Protein AF-A0A4Z0P6U0-F1 (afdb_monomer_lite)

Foldseek 3Di:
DKFFDLVQVLVQLLVLLVVLLVVCCVVPVPAAFAEWEWEADPVQQKIAIFTAHPVQFVVVLVVLLVVLVVVLVVCVVVVVNVVSVVSPRDDDGDQDLVSGPGHRSTMDRDPRIDDPPVPDDPVNVLVPVVVSVVVSQVVSLVSCPPGNYDQNHKYAYDGDPDRGFWMAGNVGTDHGDPD

Sequence (179 aa):
MMTFDQNQYVLEMTTMVDKAIERLQSEHPDWEVYTVSIWTDLGAESSAISFDSKAHSDQHTDHYNQFIKPYREALLAKHEYKKAMLYAPVEGRNDNPADFELRDFGETKHTCFVIDWDNATEEDLWDILGPVLLQIGEYVLHKTAILKRHPEFELGINGKLDWYETTWSATGKSVNRLC

Secondary structure (DSSP, 8-state):
--EE-HHHHHHHHHHHHHHHHHHHHHH-TT--EEEEEEEEETTTTEEEEEEE-HHHHHHHHHHHHHHHHHHHHHHHHTT-HHHHGGGPPP-S----GGG-TEEEEEEEE--SEE--TTT--HHHHHHHHHHHHHHHHHHHHHHGGGS-EEEEEEEEE--SS-TT-EEEETTEEE-----

Radius of gyration: 18.24 Å; chains: 1; bounding box: 40×46×48 Å

Structure (mmCIF, N/CA/C/O backbone):
data_AF-A0A4Z0P6U0-F1
#
_entry.id   AF-A0A4Z0P6U0-F1
#
loop_
_atom_site.group_PDB
_atom_site.id
_atom_site.type_symbol
_atom_site.label_atom_id
_atom_site.label_alt_id
_atom_site.label_comp_id
_atom_site.label_asym_id
_atom_site.label_entity_id
_atom_site.label_seq_id
_atom_site.pdbx_PDB_ins_code
_atom_site.Cartn_x
_atom_site.Cartn_y
_atom_site.Cartn_z
_atom_site.occupancy
_atom_site.B_iso_or_equiv
_atom_site.auth_seq_id
_atom_site.auth_comp_id
_atom_site.auth_asym_id
_atom_site.auth_atom_id
_atom_site.pdbx_PDB_model_num
ATOM 1 N N . MET A 1 1 ? -0.665 29.429 6.691 1.00 56.59 1 MET A N 1
ATOM 2 C CA . MET A 1 1 ? -0.420 28.828 8.027 1.00 56.59 1 MET A CA 1
ATOM 3 C C . MET A 1 1 ? -0.887 27.392 7.963 1.00 56.59 1 MET A C 1
ATOM 5 O O . MET A 1 1 ? -2.027 27.173 7.583 1.00 56.59 1 MET A O 1
ATOM 9 N N . MET A 1 2 ? -0.017 26.440 8.280 1.00 66.94 2 MET A N 1
ATOM 10 C CA . MET A 1 2 ? -0.351 25.020 8.252 1.00 66.94 2 MET A CA 1
ATOM 11 C C . MET A 1 2 ? -0.911 24.594 9.608 1.00 66.94 2 MET A C 1
ATOM 13 O O . MET A 1 2 ? -0.319 24.894 10.645 1.00 66.94 2 MET A O 1
ATOM 17 N N . THR A 1 3 ? -2.046 23.905 9.604 1.00 79.31 3 THR A N 1
ATOM 18 C CA . THR A 1 3 ? -2.626 23.301 10.809 1.00 79.31 3 THR A CA 1
ATOM 19 C C . THR A 1 3 ? -2.826 21.822 10.551 1.00 79.31 3 THR A C 1
ATOM 21 O O . THR A 1 3 ? -3.588 21.488 9.652 1.00 79.31 3 THR A O 1
ATOM 24 N N . PHE A 1 4 ? -2.151 20.965 11.319 1.00 87.88 4 PHE A N 1
ATOM 25 C CA . PHE A 1 4 ? -2.343 19.516 11.314 1.00 87.88 4 PHE A CA 1
ATOM 26 C C . PHE A 1 4 ? -2.800 19.062 12.701 1.00 87.88 4 PHE A C 1
ATOM 28 O O . PHE A 1 4 ? -2.083 19.237 13.688 1.00 87.88 4 PHE A O 1
ATOM 35 N N . ASP A 1 5 ? -3.998 18.493 12.775 1.00 92.12 5 ASP A N 1
ATOM 36 C CA . ASP A 1 5 ? -4.519 17.830 13.964 1.00 92.12 5 ASP A CA 1
ATOM 37 C C . ASP A 1 5 ? -4.205 16.333 13.894 1.00 92.12 5 ASP A C 1
ATOM 39 O O . ASP A 1 5 ? -4.940 15.530 13.315 1.00 92.12 5 ASP A O 1
ATOM 43 N N . GLN A 1 6 ? -3.096 15.956 14.523 1.00 93.31 6 GLN A N 1
ATOM 44 C CA . GLN A 1 6 ? -2.650 14.569 14.587 1.00 93.31 6 GLN A CA 1
ATOM 45 C C . GLN A 1 6 ? -3.702 13.627 15.195 1.00 93.31 6 GLN A C 1
ATOM 47 O O . GLN A 1 6 ? -3.831 12.489 14.746 1.00 93.31 6 GLN A O 1
ATOM 52 N N . ASN A 1 7 ? -4.451 14.062 16.213 1.00 94.88 7 ASN A N 1
ATOM 53 C CA . ASN A 1 7 ? -5.415 13.187 16.883 1.00 94.88 7 ASN A CA 1
ATOM 54 C C . ASN A 1 7 ? -6.600 12.893 15.967 1.00 94.88 7 ASN A C 1
ATOM 56 O O . ASN A 1 7 ? -7.047 11.748 15.883 1.00 94.88 7 ASN A O 1
ATOM 60 N N . GLN A 1 8 ? -7.076 13.918 15.258 1.00 96.00 8 GLN A N 1
ATOM 61 C CA . GLN A 1 8 ? -8.138 13.760 14.275 1.00 96.00 8 GLN A CA 1
ATOM 62 C C . GLN A 1 8 ? -7.681 12.884 13.102 1.00 96.00 8 GLN A C 1
ATOM 64 O O . GLN A 1 8 ? -8.414 11.981 12.708 1.00 96.00 8 GLN A O 1
ATOM 69 N N . TYR A 1 9 ? -6.453 13.070 12.610 1.00 96.00 9 TYR A N 1
ATOM 70 C CA . TYR A 1 9 ? -5.884 12.216 11.566 1.00 96.00 9 TYR A CA 1
ATOM 71 C C . TYR A 1 9 ? -5.855 10.741 11.985 1.00 96.00 9 TYR A C 1
ATOM 73 O O . TYR A 1 9 ? -6.330 9.870 11.258 1.00 96.00 9 TYR A O 1
ATOM 81 N N . VAL A 1 10 ? -5.352 10.450 13.190 1.00 97.56 10 VAL A N 1
ATOM 82 C CA . VAL A 1 10 ? -5.307 9.076 13.712 1.00 97.56 10 VAL A CA 1
ATOM 83 C C . VAL A 1 10 ? -6.713 8.488 13.831 1.00 97.56 10 VAL A C 1
ATOM 85 O O . VAL A 1 10 ? -6.929 7.336 13.450 1.00 97.56 10 VAL A O 1
ATOM 88 N N . LEU A 1 11 ? -7.686 9.262 14.317 1.00 98.06 11 LEU A N 1
ATOM 89 C CA . LEU A 1 11 ? -9.076 8.818 14.419 1.00 98.06 11 LEU A CA 1
ATOM 90 C C . LEU A 1 11 ? -9.673 8.490 13.042 1.00 98.06 11 LEU A C 1
ATOM 92 O O . LEU A 1 11 ? -10.301 7.443 12.883 1.00 98.06 11 LEU A O 1
ATOM 96 N N . GLU A 1 12 ? -9.465 9.356 12.050 1.00 98.00 12 GLU A N 1
ATOM 97 C CA . GLU A 1 12 ? -9.952 9.165 10.679 1.00 98.00 12 GLU A CA 1
ATOM 98 C C . GLU A 1 12 ? -9.329 7.916 10.041 1.00 98.00 12 GLU A C 1
ATOM 100 O O . GLU A 1 12 ? -10.054 7.048 9.548 1.00 98.00 12 GLU A O 1
ATOM 105 N N . MET A 1 13 ? -8.004 7.768 10.140 1.00 98.38 13 MET A N 1
ATOM 106 C CA . MET A 1 13 ? -7.270 6.623 9.594 1.00 98.38 13 MET A CA 1
ATOM 107 C C . MET A 1 13 ? -7.679 5.302 10.243 1.00 98.38 13 MET A C 1
ATOM 109 O O . MET A 1 13 ? -8.002 4.342 9.549 1.00 98.38 13 MET A O 1
ATOM 113 N N . THR A 1 14 ? -7.704 5.238 11.576 1.00 98.62 14 THR A N 1
ATOM 114 C CA . THR A 1 14 ? -8.076 4.007 12.297 1.00 98.62 14 THR A CA 1
ATOM 115 C C . THR A 1 14 ? -9.527 3.614 12.018 1.00 98.62 14 THR A C 1
ATOM 117 O O . THR A 1 14 ? -9.808 2.441 11.782 1.00 98.62 14 THR A O 1
ATOM 120 N N . THR A 1 15 ? -10.438 4.589 11.923 1.00 98.62 15 THR A N 1
ATOM 121 C CA . THR A 1 15 ? -11.841 4.350 11.547 1.00 98.62 15 THR A CA 1
ATOM 122 C C . THR A 1 15 ? -11.972 3.802 10.124 1.00 98.62 15 THR A C 1
ATOM 124 O O . THR A 1 15 ? -12.765 2.887 9.893 1.00 98.62 15 THR A O 1
ATOM 127 N N . MET A 1 16 ? -11.228 4.356 9.161 1.00 98.69 16 MET A N 1
ATOM 128 C CA . MET A 1 16 ? -11.203 3.860 7.781 1.0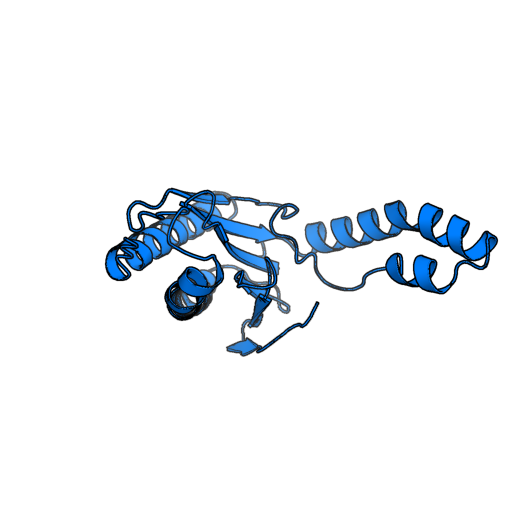0 98.69 16 MET A CA 1
ATOM 129 C C . MET A 1 16 ? -10.695 2.414 7.726 1.00 98.69 16 MET A C 1
ATOM 131 O O . MET A 1 16 ? -11.332 1.559 7.111 1.00 98.69 16 MET A O 1
ATOM 135 N N . VAL A 1 17 ? -9.581 2.136 8.406 1.00 98.75 17 VAL A N 1
ATOM 136 C CA . VAL A 1 17 ? -8.956 0.807 8.465 1.00 98.75 17 VAL A CA 1
ATOM 137 C C . VAL A 1 17 ? -9.898 -0.223 9.076 1.00 98.75 17 VAL A C 1
ATOM 139 O O . VAL A 1 17 ? -10.069 -1.301 8.511 1.00 98.75 17 VAL A O 1
ATOM 142 N N . ASP A 1 18 ? -10.541 0.108 10.194 1.00 98.69 18 ASP A N 1
ATOM 143 C CA . ASP A 1 18 ? -11.464 -0.799 10.877 1.00 98.69 18 ASP A CA 1
ATOM 144 C C . ASP A 1 18 ? -12.630 -1.195 9.979 1.00 98.69 18 ASP A C 1
ATOM 146 O O . ASP A 1 18 ? -12.889 -2.385 9.791 1.00 98.69 18 ASP A O 1
ATOM 150 N N . LYS A 1 19 ? -13.260 -0.211 9.332 1.00 98.75 19 LYS A N 1
ATOM 151 C CA . LYS A 1 19 ? -14.350 -0.458 8.384 1.00 98.75 19 LYS A CA 1
ATOM 152 C C . LYS A 1 19 ? -13.899 -1.293 7.191 1.00 98.75 19 LYS A C 1
ATOM 154 O O . LYS A 1 19 ? -14.627 -2.187 6.771 1.00 98.75 19 LYS A O 1
ATOM 159 N N . ALA A 1 20 ? -12.720 -1.014 6.638 1.00 98.69 20 ALA A N 1
ATOM 160 C CA . ALA A 1 20 ? -12.187 -1.763 5.506 1.00 98.69 20 ALA A CA 1
ATOM 161 C C . ALA A 1 20 ? -11.912 -3.227 5.875 1.00 98.69 20 ALA A C 1
ATOM 163 O O . ALA A 1 20 ? -12.254 -4.127 5.115 1.00 98.69 20 ALA A O 1
ATOM 164 N N . ILE A 1 21 ? -11.349 -3.487 7.055 1.00 98.44 21 ILE A N 1
ATOM 165 C CA . ILE A 1 21 ? -11.071 -4.849 7.524 1.00 98.44 21 ILE A CA 1
ATOM 166 C C . ILE A 1 21 ? -12.370 -5.610 7.801 1.00 98.44 21 ILE A C 1
ATOM 168 O O . ILE A 1 21 ? -12.511 -6.743 7.342 1.00 98.44 21 ILE A O 1
ATOM 172 N N . GLU A 1 22 ? -13.335 -4.992 8.485 1.00 98.44 22 GLU A N 1
ATOM 173 C CA . GLU A 1 22 ? -14.660 -5.587 8.716 1.00 98.44 22 GLU A CA 1
ATOM 174 C C . GLU A 1 22 ? -15.359 -5.923 7.393 1.00 98.44 22 GLU A C 1
ATOM 176 O O . GLU A 1 22 ? -15.886 -7.025 7.213 1.00 98.44 22 GLU A O 1
ATOM 181 N N . ARG A 1 23 ? -15.310 -4.992 6.435 1.00 98.50 23 ARG A N 1
ATOM 182 C CA . ARG A 1 23 ? -15.864 -5.180 5.096 1.00 98.50 23 ARG A CA 1
ATOM 183 C C . ARG A 1 23 ? -15.172 -6.325 4.356 1.00 98.50 23 ARG A C 1
ATOM 185 O O . ARG A 1 23 ? -15.866 -7.169 3.798 1.00 98.50 23 ARG A O 1
ATOM 192 N N . LEU A 1 24 ? -13.841 -6.405 4.394 1.00 98.50 24 LEU A N 1
ATOM 193 C CA . LEU A 1 24 ? -13.082 -7.474 3.739 1.00 98.50 24 LEU A CA 1
ATOM 194 C C . LEU A 1 24 ? -13.433 -8.849 4.324 1.00 98.50 24 LEU A C 1
ATOM 196 O O . LEU A 1 24 ? -13.670 -9.787 3.570 1.00 98.50 24 LEU A O 1
ATOM 200 N N . GLN A 1 25 ? -13.549 -8.968 5.651 1.00 97.62 25 GLN A N 1
ATOM 201 C CA . GLN A 1 25 ? -13.968 -10.219 6.298 1.00 97.62 25 GLN A CA 1
ATOM 202 C C . GLN A 1 25 ? -15.396 -10.633 5.917 1.00 97.62 25 GLN A C 1
ATOM 204 O O . GLN A 1 25 ? -15.684 -11.826 5.835 1.00 97.62 25 GLN A O 1
ATOM 209 N N . SER A 1 26 ? -16.289 -9.666 5.692 1.00 98.12 26 SER A N 1
ATOM 210 C CA . SER A 1 26 ? -17.677 -9.935 5.311 1.00 98.12 26 SER A CA 1
ATOM 211 C C . SER A 1 26 ? -17.838 -10.273 3.828 1.00 98.12 26 SER A C 1
ATOM 213 O O . SER A 1 26 ? -18.603 -11.174 3.491 1.00 98.12 26 SER A O 1
ATOM 215 N N . GLU A 1 27 ? -17.186 -9.526 2.937 1.00 98.00 27 GLU A N 1
ATOM 216 C CA . GLU A 1 27 ? -17.327 -9.677 1.481 1.00 98.00 27 GLU A CA 1
ATOM 217 C C . GLU A 1 27 ? -16.431 -10.801 0.935 1.00 98.00 27 GLU A C 1
ATOM 219 O O . GLU A 1 27 ? -16.788 -11.462 -0.040 1.00 98.00 27 GLU A O 1
ATOM 224 N N . HIS A 1 28 ? -15.294 -11.056 1.590 1.00 97.00 28 HIS A N 1
ATOM 225 C CA . HIS A 1 28 ? -14.233 -11.945 1.117 1.00 97.00 28 HIS A CA 1
ATOM 226 C C . HIS A 1 28 ? -13.631 -12.813 2.251 1.00 97.00 28 HIS A C 1
ATOM 228 O O . HIS A 1 28 ? -12.416 -12.801 2.457 1.00 97.00 28 HIS A O 1
ATOM 234 N N . PRO A 1 29 ? -14.436 -13.608 2.988 1.00 94.88 29 PRO A N 1
ATOM 235 C CA . PRO A 1 29 ? -14.002 -14.294 4.216 1.00 94.88 29 PRO A CA 1
ATOM 236 C C . PRO A 1 29 ? -12.825 -15.269 4.039 1.00 94.88 29 PRO A C 1
ATOM 238 O O . PRO A 1 29 ? -12.043 -15.460 4.968 1.00 94.88 29 PRO A O 1
ATOM 241 N N . ASP A 1 30 ? -12.686 -15.876 2.857 1.00 95.88 30 ASP A N 1
ATOM 242 C CA . ASP A 1 30 ? -11.639 -16.863 2.553 1.00 95.88 30 ASP A CA 1
ATOM 243 C C . ASP A 1 30 ? -10.455 -16.287 1.759 1.00 95.88 30 ASP A C 1
ATOM 245 O O . ASP A 1 30 ? -9.508 -17.020 1.430 1.00 95.88 30 ASP A O 1
ATOM 249 N N . TRP A 1 31 ? -10.516 -14.994 1.425 1.00 97.62 31 TRP A N 1
ATOM 250 C CA . TRP A 1 31 ? -9.518 -14.335 0.593 1.00 97.62 31 TRP A CA 1
ATOM 251 C C . TRP A 1 31 ? -8.208 -14.176 1.357 1.00 97.62 31 TRP A C 1
ATOM 253 O O . TRP A 1 31 ? -8.175 -13.775 2.521 1.00 97.62 31 TRP A O 1
ATOM 263 N N . GLU A 1 32 ? -7.118 -14.562 0.702 1.00 98.12 32 GLU A N 1
ATOM 264 C CA . GLU A 1 32 ? -5.793 -14.566 1.299 1.00 98.12 32 GLU A CA 1
ATOM 265 C C . GLU A 1 32 ? -5.048 -13.285 0.932 1.00 98.12 32 GLU A C 1
ATOM 267 O O . GLU A 1 32 ? -4.730 -13.040 -0.230 1.00 98.12 32 GLU A O 1
ATOM 272 N N . VAL A 1 33 ? -4.759 -12.477 1.948 1.00 98.31 33 VAL A N 1
ATOM 273 C CA . VAL A 1 33 ? -4.103 -11.181 1.803 1.00 98.31 33 VAL A CA 1
ATOM 274 C C . VAL A 1 33 ? -2.614 -11.386 1.561 1.00 98.31 33 VAL A C 1
ATOM 276 O O . VAL A 1 33 ? -1.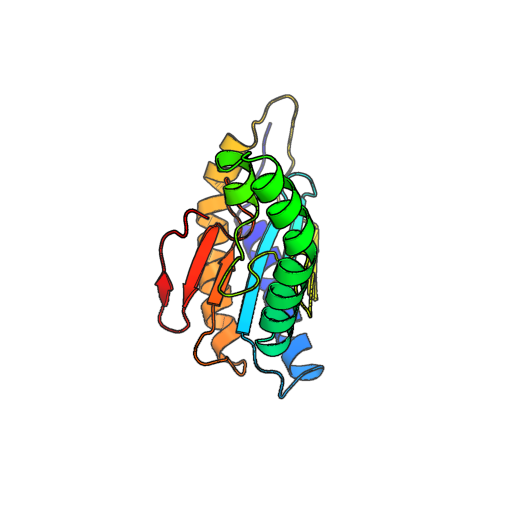909 -11.895 2.439 1.00 98.31 33 VAL A O 1
ATOM 279 N N . TYR A 1 34 ? -2.123 -10.962 0.398 1.00 98.19 34 TYR A N 1
ATOM 280 C CA . TYR A 1 34 ? -0.699 -10.999 0.066 1.00 98.19 34 TYR A CA 1
ATOM 281 C C . TYR A 1 34 ? -0.014 -9.651 0.283 1.00 98.19 34 TYR A C 1
ATOM 283 O O . TYR A 1 34 ? 1.063 -9.601 0.882 1.00 98.19 34 TYR A O 1
ATOM 291 N N . THR A 1 35 ? -0.656 -8.568 -0.145 1.00 97.94 35 THR A N 1
ATOM 292 C CA . THR A 1 35 ? -0.134 -7.214 0.033 1.00 97.94 35 THR A CA 1
ATOM 293 C C . THR A 1 35 ? -1.219 -6.307 0.595 1.00 97.94 35 THR A C 1
ATOM 295 O O . THR A 1 35 ? -2.384 -6.403 0.214 1.00 97.94 35 THR A O 1
ATOM 298 N N . VAL A 1 36 ? -0.832 -5.421 1.508 1.00 98.19 36 VAL A N 1
ATOM 299 C CA . VAL A 1 36 ? -1.649 -4.287 1.952 1.00 98.19 36 VAL A CA 1
ATOM 300 C C . VAL A 1 36 ? -0.870 -3.014 1.669 1.00 98.19 36 VAL A C 1
ATOM 302 O O . VAL A 1 36 ? 0.338 -2.969 1.897 1.00 98.19 36 VAL A O 1
ATOM 305 N N . SER A 1 37 ? -1.551 -1.978 1.196 1.00 98.00 37 SER A N 1
ATOM 306 C CA . SER A 1 37 ? -0.995 -0.629 1.128 1.00 98.00 37 SER A CA 1
ATOM 307 C C . SER A 1 37 ? -1.911 0.338 1.863 1.00 98.00 37 SER A C 1
ATOM 309 O O . SER A 1 37 ? -3.129 0.272 1.696 1.00 98.00 37 SER A O 1
ATOM 311 N N . ILE A 1 38 ? -1.325 1.210 2.680 1.00 97.81 38 ILE A N 1
ATOM 312 C CA . ILE A 1 38 ? -1.985 2.397 3.223 1.00 97.81 38 ILE A CA 1
ATOM 313 C C . ILE A 1 38 ? -1.235 3.603 2.691 1.00 97.81 38 ILE A C 1
ATOM 315 O O . ILE A 1 38 ? -0.030 3.712 2.896 1.00 97.81 38 ILE A O 1
ATOM 319 N N . TRP A 1 39 ? -1.935 4.544 2.083 1.00 96.44 39 TRP A N 1
ATOM 320 C CA . TRP A 1 39 ? -1.302 5.768 1.618 1.00 96.44 39 TRP A CA 1
ATOM 321 C C . TRP A 1 39 ? -2.110 6.992 2.016 1.00 96.44 39 TRP A C 1
ATOM 323 O O . TRP A 1 39 ? -3.320 6.903 2.224 1.00 96.44 39 TRP A O 1
ATOM 333 N N . THR A 1 40 ? -1.418 8.125 2.096 1.00 95.94 40 THR A N 1
ATOM 334 C CA . THR A 1 40 ? -1.999 9.460 2.246 1.00 95.94 40 THR A CA 1
ATOM 335 C C . THR A 1 40 ? -1.481 10.356 1.137 1.00 95.94 40 THR A C 1
ATOM 337 O O . THR A 1 40 ? -0.277 10.577 1.025 1.00 95.94 40 THR A O 1
ATOM 340 N N . ASP A 1 41 ? -2.389 10.892 0.334 1.00 92.62 41 ASP A N 1
ATOM 341 C CA . ASP A 1 41 ? -2.099 11.920 -0.655 1.00 92.62 41 ASP A CA 1
ATOM 342 C C . ASP A 1 41 ? -2.392 13.289 -0.027 1.00 92.62 41 ASP A C 1
ATOM 344 O O . ASP A 1 41 ? -3.544 13.640 0.248 1.00 92.62 41 ASP A O 1
ATOM 348 N N . LEU A 1 42 ? -1.332 14.063 0.218 1.00 88.25 42 LEU A N 1
ATOM 349 C CA . LEU A 1 42 ? -1.417 15.416 0.769 1.00 88.25 42 LEU A CA 1
ATOM 350 C C . LEU A 1 42 ? -2.115 16.389 -0.192 1.00 88.25 42 LEU A C 1
ATOM 352 O O . LEU A 1 42 ? -2.865 17.250 0.259 1.00 88.25 42 LEU A O 1
ATOM 356 N N . GLY A 1 43 ? -1.911 16.241 -1.503 1.00 85.50 43 GLY A N 1
ATOM 357 C CA . GLY A 1 43 ? -2.541 17.076 -2.528 1.00 85.50 43 GLY A CA 1
ATOM 358 C C . GLY A 1 43 ? -4.045 16.833 -2.630 1.00 85.50 43 GLY A C 1
ATOM 359 O O . GLY A 1 43 ? -4.823 17.775 -2.792 1.00 85.50 43 GLY A O 1
ATOM 360 N N . ALA A 1 44 ? -4.465 15.576 -2.486 1.00 89.44 44 ALA A N 1
ATOM 361 C CA . ALA A 1 44 ? -5.874 15.194 -2.457 1.00 89.44 44 ALA A CA 1
ATOM 362 C C . ALA A 1 44 ? -6.490 15.240 -1.051 1.00 89.44 44 ALA A C 1
ATOM 364 O O . ALA A 1 44 ? -7.693 15.017 -0.904 1.00 89.44 44 ALA A O 1
ATOM 365 N N . GLU A 1 45 ? -5.697 15.511 -0.016 1.00 92.00 45 GLU A N 1
ATOM 366 C CA . GLU A 1 45 ? -6.051 15.426 1.405 1.00 92.00 45 GLU A CA 1
ATOM 367 C C . GLU A 1 45 ? -6.832 14.150 1.745 1.00 92.00 45 GLU A C 1
ATOM 369 O O . GLU A 1 45 ? -7.826 14.182 2.467 1.00 92.00 45 GLU A O 1
ATOM 374 N N . SER A 1 46 ? -6.436 13.028 1.152 1.00 95.06 46 SER A N 1
ATOM 375 C CA . SER A 1 46 ? -7.175 11.769 1.236 1.00 95.06 46 SER A CA 1
ATOM 376 C C . SER A 1 46 ? -6.230 10.628 1.548 1.00 95.06 46 SER A C 1
ATOM 378 O O . SER A 1 46 ? -5.060 10.665 1.174 1.00 95.06 46 SER A O 1
ATOM 380 N N . SER A 1 47 ? -6.750 9.615 2.225 1.00 97.81 47 SER A N 1
ATOM 381 C CA . SER A 1 47 ? -6.035 8.366 2.442 1.00 97.81 47 SER A CA 1
ATOM 382 C C . SER A 1 47 ? -6.871 7.190 2.004 1.00 97.81 47 SER A C 1
ATOM 384 O O . SER A 1 47 ? -8.101 7.245 2.069 1.00 97.81 47 SER A O 1
ATOM 386 N N . ALA A 1 48 ? -6.195 6.106 1.638 1.00 98.50 48 ALA A N 1
ATOM 387 C CA . ALA A 1 48 ? -6.855 4.851 1.344 1.00 98.50 48 ALA A CA 1
ATOM 388 C C . ALA A 1 48 ? -6.083 3.642 1.871 1.00 98.50 48 ALA A C 1
ATOM 390 O O . ALA A 1 48 ? -4.883 3.699 2.147 1.00 98.50 48 ALA A O 1
ATOM 391 N N . ILE A 1 49 ? -6.807 2.531 1.994 1.00 98.75 49 ILE A N 1
ATOM 392 C CA . ILE A 1 49 ? -6.266 1.191 2.206 1.00 98.75 49 ILE A CA 1
ATOM 393 C C . ILE A 1 49 ? -6.627 0.309 1.011 1.00 98.75 49 ILE A C 1
ATOM 395 O O . ILE A 1 49 ? -7.787 0.242 0.607 1.00 98.75 49 ILE A O 1
ATOM 399 N N . SER A 1 50 ? -5.630 -0.381 0.465 1.00 98.62 50 SER A N 1
ATOM 400 C CA . SER A 1 50 ? -5.772 -1.303 -0.664 1.00 98.62 50 SER A CA 1
ATOM 401 C C . SER A 1 50 ? -5.238 -2.687 -0.310 1.00 98.62 50 SER A C 1
ATOM 403 O O . SER A 1 50 ? -4.322 -2.812 0.508 1.00 98.62 50 SER A O 1
ATOM 405 N 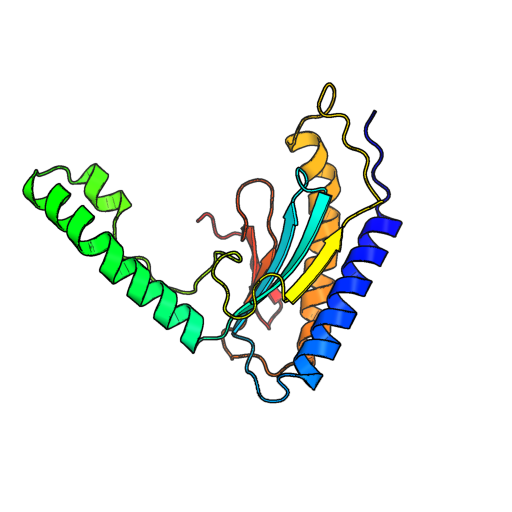N . PHE A 1 51 ? -5.781 -3.720 -0.953 1.00 98.50 51 PHE A N 1
ATOM 406 C CA . PHE A 1 51 ? -5.364 -5.109 -0.760 1.00 98.50 51 PHE A CA 1
ATOM 407 C C . PHE A 1 51 ? -5.058 -5.776 -2.101 1.00 98.50 51 PHE A C 1
ATOM 409 O O . PHE A 1 51 ? -5.785 -5.573 -3.071 1.00 98.50 51 PHE A O 1
ATOM 416 N N . ASP A 1 52 ? -4.024 -6.614 -2.133 1.00 98.50 52 ASP A N 1
ATOM 417 C CA . ASP A 1 52 ? -3.692 -7.432 -3.300 1.00 98.50 52 ASP A CA 1
ATOM 418 C C . ASP A 1 52 ? -3.530 -8.912 -2.943 1.00 98.50 52 ASP A C 1
ATOM 420 O O . ASP A 1 52 ? -3.077 -9.257 -1.840 1.00 98.50 52 ASP A O 1
ATOM 424 N N . SER A 1 53 ? -3.901 -9.785 -3.880 1.00 98.31 53 SER A N 1
ATOM 425 C CA . SER A 1 53 ? -3.657 -11.223 -3.778 1.00 98.31 53 SER A CA 1
ATOM 426 C C . SER A 1 53 ? -2.351 -11.593 -4.474 1.00 98.31 53 SER A C 1
ATOM 428 O O . SER A 1 53 ? -1.861 -10.887 -5.355 1.00 98.31 53 SER A O 1
ATOM 430 N N . LYS A 1 54 ? -1.777 -12.747 -4.113 1.00 97.88 54 LYS A N 1
ATOM 431 C CA . LYS A 1 54 ? -0.559 -13.245 -4.769 1.00 97.88 54 LYS A CA 1
ATOM 432 C C . LYS A 1 54 ? -0.788 -13.488 -6.260 1.00 97.88 54 LYS A C 1
ATOM 434 O O . LYS A 1 54 ? 0.049 -13.128 -7.077 1.00 97.88 54 LYS A O 1
ATOM 439 N N . ALA A 1 55 ? -1.936 -14.076 -6.599 1.00 97.81 55 ALA A N 1
ATOM 440 C CA . ALA A 1 55 ? -2.290 -14.387 -7.978 1.00 97.81 55 ALA A CA 1
ATOM 441 C C . ALA A 1 55 ? -2.418 -13.117 -8.828 1.00 97.81 55 ALA A C 1
ATOM 443 O O . ALA A 1 55 ? -1.896 -13.079 -9.941 1.00 97.81 55 ALA A O 1
ATOM 444 N N . HIS A 1 56 ? -3.067 -12.080 -8.292 1.00 98.38 56 HIS A N 1
ATOM 445 C CA . HIS A 1 56 ? -3.200 -10.807 -8.985 1.00 98.38 56 HIS A CA 1
ATOM 446 C C . HIS A 1 56 ? -1.849 -10.094 -9.136 1.00 98.38 56 HIS A C 1
ATOM 448 O O . HIS A 1 56 ? -1.488 -9.705 -10.247 1.00 98.38 56 HIS A O 1
ATOM 454 N N . SER A 1 57 ? -1.055 -10.021 -8.063 1.00 97.81 57 SER A N 1
ATOM 455 C CA . SER A 1 57 ? 0.302 -9.465 -8.094 1.00 97.81 57 SER A CA 1
ATOM 456 C C . SER A 1 57 ? 1.185 -10.145 -9.148 1.00 97.81 57 SER A C 1
ATOM 458 O O . SER A 1 57 ? 1.858 -9.465 -9.918 1.00 97.81 57 SER A O 1
ATOM 460 N N . ASP A 1 58 ? 1.200 -11.480 -9.198 1.00 97.44 58 ASP A N 1
ATOM 461 C CA . ASP A 1 58 ? 2.010 -12.233 -10.166 1.00 97.44 58 ASP A CA 1
ATOM 462 C C . ASP A 1 58 ? 1.556 -11.965 -11.600 1.00 97.44 58 ASP A C 1
ATOM 464 O O . ASP A 1 58 ? 2.372 -11.702 -12.484 1.00 97.44 58 ASP A O 1
ATOM 468 N N . GLN A 1 59 ? 0.239 -11.979 -11.823 1.00 97.44 59 GLN A N 1
ATOM 469 C CA . GLN A 1 59 ? -0.338 -11.677 -13.124 1.00 97.44 59 GLN A CA 1
ATOM 470 C C . GLN A 1 59 ? 0.009 -10.254 -13.578 1.00 97.44 59 GLN A C 1
ATOM 472 O O . GLN A 1 59 ? 0.297 -10.049 -14.760 1.00 97.44 59 GLN A O 1
ATOM 477 N N . HIS A 1 60 ? -0.010 -9.280 -12.665 1.00 96.62 60 HIS A N 1
ATOM 478 C CA . HIS A 1 60 ? 0.361 -7.902 -12.960 1.00 96.62 60 HIS A CA 1
ATOM 479 C C . HIS A 1 60 ? 1.835 -7.800 -13.378 1.00 96.62 60 HIS A C 1
ATOM 481 O O . HIS A 1 60 ? 2.129 -7.268 -14.451 1.00 96.62 60 HIS A O 1
ATOM 487 N N . THR A 1 61 ? 2.753 -8.377 -12.596 1.00 95.31 61 THR A N 1
ATOM 488 C CA . THR A 1 61 ? 4.193 -8.395 -12.905 1.00 95.31 61 THR A CA 1
ATOM 489 C C . THR A 1 61 ? 4.478 -9.071 -14.250 1.00 95.31 61 THR A C 1
ATOM 491 O O . THR A 1 61 ? 5.219 -8.536 -15.082 1.00 95.31 61 THR A O 1
ATOM 494 N N . ASP A 1 62 ? 3.845 -10.215 -14.521 1.00 96.25 62 ASP A N 1
ATOM 495 C CA . ASP A 1 62 ? 3.978 -10.915 -15.800 1.00 96.25 62 ASP A CA 1
ATOM 496 C C . ASP A 1 62 ? 3.449 -10.076 -16.967 1.00 96.25 62 ASP A C 1
ATOM 498 O O . ASP A 1 62 ? 4.095 -9.987 -18.018 1.00 96.25 62 ASP A O 1
ATOM 502 N N . HIS A 1 63 ? 2.294 -9.429 -16.790 1.00 95.94 63 HIS A N 1
ATOM 503 C CA . HIS A 1 63 ? 1.713 -8.552 -17.800 1.00 95.94 63 HIS A CA 1
ATOM 504 C C . HIS A 1 63 ? 2.628 -7.362 -18.102 1.00 95.94 63 HIS A C 1
ATOM 506 O O . HIS A 1 63 ? 2.916 -7.093 -19.271 1.00 95.94 63 HIS A O 1
ATOM 512 N N . TYR A 1 64 ? 3.127 -6.681 -17.068 1.00 94.25 64 TYR A N 1
ATOM 513 C CA . TYR A 1 64 ? 4.063 -5.571 -17.210 1.00 94.25 64 TYR A CA 1
ATOM 514 C C . TYR A 1 64 ? 5.314 -6.004 -17.984 1.00 94.25 64 TYR A C 1
ATOM 516 O O . TYR A 1 64 ? 5.677 -5.385 -18.988 1.00 94.25 64 TYR A O 1
ATOM 524 N N . ASN A 1 65 ? 5.923 -7.126 -17.592 1.00 95.75 65 ASN A N 1
ATOM 525 C CA . ASN A 1 65 ? 7.111 -7.671 -18.246 1.00 95.75 65 ASN A CA 1
ATOM 526 C C . ASN A 1 65 ? 6.875 -8.020 -19.719 1.00 95.75 65 ASN A C 1
ATOM 528 O O . ASN A 1 65 ? 7.748 -7.796 -20.564 1.00 95.75 65 ASN A O 1
ATOM 532 N N . GLN A 1 66 ? 5.698 -8.547 -20.057 1.00 96.88 66 GLN A N 1
ATOM 533 C CA . GLN A 1 66 ? 5.319 -8.797 -21.447 1.00 96.88 66 GLN A CA 1
ATOM 534 C C . GLN A 1 66 ? 5.127 -7.493 -22.230 1.00 96.88 66 GLN A C 1
ATOM 536 O O . GLN A 1 66 ? 5.571 -7.401 -23.377 1.00 96.88 66 GLN A O 1
ATOM 541 N N . PHE A 1 67 ? 4.518 -6.482 -21.610 1.00 96.06 67 PHE A N 1
ATOM 542 C CA . PHE A 1 67 ? 4.258 -5.180 -22.218 1.00 96.06 67 PHE A CA 1
ATOM 543 C C . PHE A 1 67 ? 5.546 -4.394 -22.515 1.00 96.06 67 PHE A C 1
ATOM 545 O O . PHE A 1 67 ? 5.695 -3.836 -23.604 1.00 96.06 67 PHE A O 1
ATOM 552 N N . ILE A 1 68 ? 6.512 -4.380 -21.589 1.00 96.06 68 ILE A N 1
ATOM 553 C CA . ILE A 1 68 ? 7.770 -3.627 -21.741 1.00 96.06 68 ILE A CA 1
ATOM 554 C C . ILE A 1 68 ? 8.807 -4.322 -22.638 1.00 96.06 68 ILE A C 1
ATOM 556 O O . ILE A 1 68 ? 9.673 -3.662 -23.223 1.00 96.06 68 ILE A O 1
ATOM 560 N N . LYS A 1 69 ? 8.707 -5.646 -22.814 1.00 97.44 69 LYS A N 1
ATOM 561 C CA . LYS A 1 69 ? 9.628 -6.457 -23.628 1.00 97.44 69 LYS A CA 1
ATOM 562 C C . LYS A 1 69 ? 9.916 -5.898 -25.035 1.00 97.44 69 LYS A C 1
ATOM 564 O O . LYS A 1 69 ? 11.100 -5.743 -25.346 1.00 97.44 69 LYS A O 1
ATOM 569 N N . PRO A 1 70 ? 8.927 -5.559 -25.889 1.00 97.62 70 PRO A N 1
ATOM 570 C CA . PRO A 1 70 ? 9.208 -5.047 -27.234 1.00 97.62 70 PRO A CA 1
ATOM 571 C C . PRO A 1 70 ? 9.983 -3.720 -27.227 1.00 97.62 70 PRO A C 1
ATOM 573 O O . PRO A 1 70 ? 10.838 -3.504 -28.088 1.00 97.62 70 PRO A O 1
ATOM 576 N N . TYR A 1 71 ? 9.746 -2.844 -26.243 1.00 96.75 71 TYR A N 1
ATOM 577 C CA . TYR A 1 71 ? 10.490 -1.587 -26.097 1.00 96.75 71 TYR A CA 1
ATOM 578 C C . TYR A 1 71 ? 11.960 -1.853 -25.780 1.00 96.75 71 TYR A C 1
ATOM 580 O O . TYR A 1 71 ? 12.856 -1.287 -26.414 1.00 96.75 71 TYR A O 1
ATOM 588 N N . ARG A 1 72 ? 12.210 -2.771 -24.841 1.00 96.94 72 ARG A N 1
ATOM 589 C CA . ARG A 1 72 ? 13.561 -3.211 -24.494 1.00 96.94 72 ARG A CA 1
ATOM 590 C C . ARG A 1 72 ? 14.276 -3.819 -25.699 1.00 96.94 72 ARG A C 1
ATOM 592 O O . ARG A 1 72 ? 15.407 -3.435 -25.991 1.00 96.94 72 ARG A O 1
ATOM 599 N N . GLU A 1 73 ? 13.629 -4.737 -26.415 1.00 97.88 73 GLU A N 1
ATOM 600 C CA . GLU A 1 73 ? 14.197 -5.396 -27.600 1.00 97.88 73 GLU A CA 1
ATOM 601 C C . GLU A 1 73 ? 14.541 -4.387 -28.706 1.00 97.88 73 GLU A C 1
ATOM 603 O O . GLU A 1 73 ? 15.628 -4.451 -29.285 1.00 97.88 73 GLU A O 1
ATOM 608 N N . ALA A 1 74 ? 13.679 -3.392 -28.939 1.00 98.12 74 ALA A N 1
ATOM 609 C CA . ALA A 1 74 ? 13.939 -2.322 -29.898 1.00 98.12 74 ALA A CA 1
ATOM 610 C C . ALA A 1 74 ? 15.157 -1.458 -29.516 1.00 98.12 74 ALA A C 1
ATOM 612 O O . ALA A 1 74 ? 15.925 -1.053 -30.391 1.00 98.12 74 ALA A O 1
ATOM 613 N N . LEU A 1 75 ? 15.362 -1.179 -28.224 1.00 98.19 75 LEU A N 1
ATOM 614 C CA . LEU A 1 75 ? 16.533 -0.439 -27.735 1.00 98.19 75 LEU A CA 1
ATOM 615 C C . LEU A 1 75 ? 17.819 -1.269 -27.836 1.00 98.19 75 LEU A C 1
ATOM 617 O O . LEU A 1 75 ? 18.858 -0.742 -28.238 1.00 98.19 75 LEU A O 1
ATOM 621 N N . LEU A 1 76 ? 17.750 -2.569 -27.534 1.00 97.69 76 LEU A N 1
ATOM 622 C CA . LEU A 1 76 ? 18.880 -3.490 -27.691 1.00 97.69 76 LEU A CA 1
ATOM 623 C C . LEU A 1 76 ? 19.321 -3.598 -29.155 1.00 97.69 76 LEU A C 1
ATOM 625 O O . LEU A 1 76 ? 20.518 -3.528 -29.434 1.00 97.69 76 LEU A O 1
ATOM 629 N N . ALA A 1 77 ? 18.372 -3.684 -30.092 1.00 98.25 77 ALA A N 1
ATOM 630 C CA . ALA A 1 77 ? 18.656 -3.714 -31.528 1.00 98.25 77 ALA A CA 1
ATOM 631 C C . ALA A 1 77 ? 19.344 -2.432 -32.038 1.00 98.25 77 ALA A C 1
ATOM 633 O O . ALA A 1 77 ? 20.092 -2.478 -33.011 1.00 98.25 77 ALA A O 1
ATOM 634 N N . LYS A 1 78 ? 19.127 -1.294 -31.366 1.00 98.25 78 LYS A N 1
ATOM 635 C CA . LYS A 1 78 ? 19.787 -0.006 -31.647 1.00 98.25 78 LYS A CA 1
ATOM 636 C C . LYS A 1 78 ? 21.101 0.192 -30.883 1.00 98.25 78 LYS A C 1
ATOM 638 O O . LYS A 1 78 ? 21.689 1.267 -30.961 1.00 98.25 78 LYS A O 1
ATOM 643 N N . HIS A 1 79 ? 21.554 -0.810 -30.127 1.00 97.69 79 HIS A N 1
ATOM 644 C CA . HIS A 1 79 ? 22.707 -0.719 -29.225 1.00 97.69 79 HIS A CA 1
ATOM 645 C C . HIS A 1 79 ? 22.568 0.371 -28.139 1.00 97.69 79 HIS A C 1
ATOM 647 O O . HIS A 1 79 ? 23.560 0.836 -27.575 1.00 97.69 79 HIS A O 1
ATOM 653 N N . GLU A 1 80 ? 21.337 0.762 -27.786 1.00 98.06 80 GLU A N 1
ATOM 654 C CA . GLU A 1 80 ? 21.036 1.743 -26.733 1.00 98.06 80 GLU A CA 1
ATOM 655 C C . GLU A 1 80 ? 20.977 1.076 -25.343 1.00 98.06 80 GLU A C 1
ATOM 657 O O . GLU A 1 80 ? 19.997 1.193 -24.606 1.00 98.06 80 GLU A O 1
ATOM 662 N N . TYR A 1 81 ? 22.039 0.360 -24.957 1.00 96.56 81 TYR A N 1
ATOM 663 C CA . TYR A 1 81 ? 22.040 -0.538 -23.790 1.00 96.56 81 TYR A CA 1
ATOM 664 C C . TYR A 1 81 ? 21.644 0.133 -22.469 1.00 96.56 81 TYR A C 1
ATOM 666 O O . TYR A 1 81 ? 20.847 -0.423 -21.720 1.00 96.56 81 TYR A O 1
ATOM 674 N N . LYS A 1 82 ? 22.144 1.347 -22.195 1.00 96.38 82 LYS A N 1
ATOM 675 C CA . LYS A 1 82 ? 21.813 2.082 -20.959 1.00 96.38 82 LYS A CA 1
ATOM 676 C C . LYS A 1 82 ? 20.316 2.363 -20.830 1.00 96.38 82 LYS A C 1
ATOM 678 O O . LYS A 1 82 ? 19.779 2.282 -19.737 1.00 96.38 82 LYS A O 1
ATOM 683 N N . LYS A 1 83 ? 19.645 2.667 -21.942 1.00 95.94 83 LYS A N 1
ATOM 684 C CA . LYS A 1 83 ? 18.193 2.874 -21.960 1.00 95.94 83 LYS A CA 1
ATOM 685 C C . LYS A 1 83 ? 17.451 1.548 -21.878 1.00 95.94 83 LYS A C 1
ATOM 687 O O . LYS A 1 83 ? 16.467 1.462 -21.165 1.00 95.94 83 LYS A O 1
ATOM 692 N N . ALA A 1 84 ? 17.942 0.504 -22.549 1.00 96.19 84 ALA A N 1
ATOM 693 C CA . ALA A 1 84 ? 17.355 -0.833 -22.456 1.00 96.19 84 ALA A CA 1
ATOM 694 C C . ALA A 1 84 ? 17.375 -1.391 -21.020 1.00 96.19 84 ALA A C 1
ATOM 696 O O . ALA A 1 84 ? 16.491 -2.162 -20.661 1.00 96.19 84 ALA A O 1
ATOM 697 N N . MET A 1 85 ? 18.351 -0.997 -20.192 1.00 94.38 85 MET A N 1
ATOM 698 C CA . MET A 1 85 ? 18.391 -1.371 -18.773 1.00 94.38 85 MET A CA 1
ATOM 699 C C . MET A 1 85 ? 17.231 -0.789 -17.956 1.00 94.38 85 MET A C 1
ATOM 701 O O . MET A 1 85 ? 16.810 -1.438 -17.010 1.00 94.38 85 MET A O 1
ATOM 705 N N . LEU A 1 86 ? 16.679 0.369 -18.340 1.00 93.56 86 LEU A N 1
ATOM 706 C CA . LEU A 1 86 ? 15.504 0.959 -17.679 1.00 93.56 86 LEU A CA 1
ATOM 707 C C . LEU A 1 86 ? 14.219 0.152 -17.922 1.00 93.56 86 LEU A C 1
ATOM 709 O O . LEU A 1 86 ? 13.234 0.346 -17.227 1.00 93.56 86 LEU A O 1
ATOM 713 N N . TYR A 1 87 ? 14.237 -0.743 -18.912 1.00 93.62 87 TYR A N 1
ATOM 714 C CA . TYR A 1 87 ? 13.140 -1.651 -19.250 1.00 93.62 87 TYR A CA 1
ATOM 715 C C . TYR A 1 87 ? 13.544 -3.107 -19.005 1.00 93.62 87 TYR A C 1
ATOM 717 O O . TYR A 1 87 ? 13.118 -4.003 -19.734 1.00 93.62 87 TYR A O 1
ATOM 725 N N . ALA A 1 88 ? 14.457 -3.364 -18.065 1.00 92.75 88 ALA A N 1
ATOM 726 C CA . ALA A 1 88 ? 14.720 -4.729 -17.635 1.00 92.75 88 ALA A CA 1
ATOM 727 C C . ALA A 1 88 ? 13.438 -5.336 -17.030 1.00 92.75 88 ALA A C 1
ATOM 729 O O . ALA A 1 88 ? 12.648 -4.594 -16.449 1.00 92.75 88 ALA A O 1
ATOM 730 N N . PRO A 1 89 ? 13.213 -6.656 -17.172 1.00 92.06 89 PRO A N 1
ATOM 731 C CA . PRO A 1 89 ? 12.117 -7.312 -16.476 1.00 92.06 89 PRO A CA 1
ATOM 732 C C . PRO A 1 89 ? 12.193 -7.038 -14.975 1.00 92.06 89 PRO A C 1
ATOM 734 O O . PRO A 1 89 ? 13.278 -7.110 -14.395 1.00 92.06 89 PRO A O 1
ATOM 737 N N . VAL A 1 90 ? 11.048 -6.731 -14.379 1.00 90.88 90 VAL A N 1
ATOM 738 C CA . VAL A 1 90 ? 10.901 -6.582 -12.933 1.00 90.88 90 VAL A CA 1
ATOM 739 C C . VAL A 1 90 ? 10.541 -7.935 -12.331 1.00 90.88 90 VAL A C 1
ATOM 741 O O . VAL A 1 90 ? 9.813 -8.727 -12.932 1.00 90.88 90 VAL A O 1
ATOM 744 N N . GLU A 1 91 ? 11.082 -8.218 -11.155 1.00 88.88 91 GLU A N 1
ATOM 745 C CA . GLU A 1 91 ? 10.788 -9.426 -10.390 1.00 88.88 91 GLU A CA 1
ATOM 746 C C . GLU A 1 91 ? 10.196 -9.023 -9.039 1.00 88.88 91 GLU A C 1
ATOM 748 O O . GLU A 1 91 ? 10.566 -7.994 -8.475 1.00 88.88 91 GLU A O 1
ATOM 753 N N . GLY A 1 92 ? 9.312 -9.860 -8.497 1.00 88.94 92 GLY A N 1
ATOM 754 C CA . GLY A 1 92 ? 8.717 -9.652 -7.180 1.00 88.94 92 GLY A CA 1
ATOM 755 C C . GLY A 1 92 ? 7.250 -9.231 -7.221 1.00 88.94 92 GLY A C 1
ATOM 756 O O . GLY A 1 92 ? 6.529 -9.505 -8.184 1.00 88.94 92 GLY A O 1
ATOM 757 N N . ARG A 1 93 ? 6.810 -8.634 -6.108 1.00 93.12 93 ARG A N 1
ATOM 758 C CA . ARG A 1 93 ? 5.420 -8.233 -5.881 1.00 93.12 93 ARG A CA 1
ATOM 759 C C . ARG A 1 93 ? 5.070 -6.967 -6.662 1.00 93.12 93 ARG A C 1
ATOM 761 O O . ARG A 1 93 ? 5.934 -6.120 -6.851 1.00 93.12 93 ARG A O 1
ATOM 768 N N . ASN A 1 94 ? 3.800 -6.827 -7.022 1.00 94.12 94 ASN A N 1
ATOM 769 C CA . ASN A 1 94 ? 3.226 -5.536 -7.358 1.00 94.12 94 ASN A CA 1
ATOM 770 C C . ASN A 1 94 ? 3.234 -4.668 -6.092 1.00 94.12 94 ASN A C 1
ATOM 772 O O . ASN A 1 94 ? 2.637 -5.035 -5.076 1.00 94.12 94 ASN A O 1
ATOM 776 N N . ASP A 1 95 ? 3.952 -3.555 -6.144 1.00 91.50 95 ASP A N 1
ATOM 777 C CA . ASP A 1 95 ? 4.077 -2.577 -5.068 1.00 91.50 95 ASP A CA 1
ATOM 778 C C . ASP A 1 95 ? 3.404 -1.241 -5.408 1.00 91.50 95 ASP A C 1
ATOM 780 O O . ASP A 1 95 ? 3.400 -0.344 -4.571 1.00 91.50 95 ASP A O 1
ATOM 784 N N . ASN A 1 96 ? 2.745 -1.122 -6.568 1.00 93.38 96 ASN A N 1
ATOM 785 C CA . ASN A 1 96 ? 1.961 0.055 -6.921 1.00 93.38 96 ASN A CA 1
ATOM 786 C C . ASN A 1 96 ? 0.497 -0.093 -6.457 1.00 93.38 96 ASN A C 1
ATOM 788 O O . ASN A 1 96 ? -0.271 -0.832 -7.083 1.00 93.38 96 ASN A O 1
ATOM 792 N N . PRO A 1 97 ? 0.044 0.648 -5.426 1.00 92.94 97 PRO A N 1
ATOM 793 C CA . PRO A 1 97 ? -1.312 0.508 -4.888 1.00 92.94 97 PRO A CA 1
ATOM 794 C C . PRO A 1 97 ? -2.406 0.817 -5.917 1.00 92.94 97 PRO A C 1
ATOM 796 O O . PRO A 1 97 ? -3.510 0.280 -5.828 1.00 92.94 97 PRO A O 1
ATOM 799 N N . ALA A 1 98 ? -2.099 1.649 -6.921 1.00 94.50 98 ALA A N 1
ATOM 800 C CA . ALA A 1 98 ? -3.030 2.003 -7.990 1.00 94.50 98 ALA A CA 1
ATOM 801 C C . ALA A 1 98 ? -3.414 0.815 -8.894 1.00 94.50 98 ALA A C 1
ATOM 803 O O . ALA A 1 98 ? -4.423 0.883 -9.607 1.00 94.50 98 ALA A O 1
ATOM 804 N N . ASP A 1 99 ? -2.621 -0.253 -8.838 1.00 95.88 99 ASP A N 1
ATOM 805 C CA . ASP A 1 99 ? -2.768 -1.473 -9.616 1.00 95.88 99 ASP A CA 1
ATOM 806 C C . ASP A 1 99 ? -3.178 -2.669 -8.745 1.00 95.88 99 ASP A C 1
ATOM 808 O O . ASP A 1 99 ? -3.064 -3.797 -9.199 1.00 95.88 99 ASP A O 1
ATOM 812 N N . PHE A 1 100 ? -3.610 -2.482 -7.494 1.00 97.75 100 PHE A N 1
ATOM 813 C CA . PHE A 1 100 ? -4.015 -3.602 -6.630 1.00 97.75 100 PHE A CA 1
ATOM 814 C C . PHE A 1 100 ? -5.401 -4.148 -6.999 1.00 97.75 100 PHE A C 1
ATOM 816 O O . PHE A 1 100 ? -6.274 -3.403 -7.447 1.00 97.75 100 PHE A O 1
ATOM 823 N N . GLU A 1 101 ? -5.627 -5.446 -6.754 1.00 98.19 101 GLU A N 1
ATOM 824 C CA . GLU A 1 101 ? -6.906 -6.118 -7.029 1.00 98.19 101 GLU A CA 1
ATOM 825 C C . GLU A 1 101 ? -8.086 -5.430 -6.328 1.00 98.19 101 GLU A C 1
ATOM 827 O O . GLU A 1 101 ? -9.124 -5.165 -6.938 1.00 98.19 101 GLU A O 1
ATOM 832 N N . LEU A 1 102 ? -7.912 -5.108 -5.044 1.00 98.19 102 LEU A N 1
ATOM 833 C CA . LEU A 1 102 ? -8.860 -4.349 -4.234 1.00 98.19 102 LEU A CA 1
ATOM 834 C C . LEU A 1 102 ? -8.267 -2.972 -3.928 1.00 98.19 102 LEU A C 1
ATOM 836 O O . LEU A 1 102 ? -7.904 -2.666 -2.787 1.00 98.19 102 LEU A O 1
ATOM 840 N N . ARG A 1 103 ? -8.138 -2.154 -4.973 1.00 97.38 103 ARG A N 1
ATOM 841 C CA . ARG A 1 103 ? -7.704 -0.759 -4.878 1.00 97.38 103 ARG A CA 1
ATOM 842 C C . ARG A 1 103 ? -8.735 0.113 -4.155 1.00 97.38 103 ARG A C 1
ATOM 844 O O . ARG A 1 103 ? -9.937 -0.054 -4.360 1.00 97.38 103 ARG A O 1
ATOM 851 N N . ASP A 1 104 ? -8.243 1.060 -3.355 1.00 96.69 104 ASP A N 1
ATOM 852 C CA . ASP A 1 104 ? -9.022 2.090 -2.649 1.00 96.69 104 ASP A CA 1
ATOM 853 C C . ASP A 1 104 ? -10.213 1.485 -1.886 1.00 96.69 104 ASP A C 1
ATOM 855 O O . ASP A 1 104 ? -11.320 2.022 -1.849 1.00 96.69 104 ASP A O 1
ATOM 859 N N . PHE A 1 105 ? -9.999 0.297 -1.307 1.00 98.38 105 PHE A N 1
ATOM 860 C CA . PHE A 1 105 ? -11.060 -0.530 -0.738 1.00 98.38 105 PHE A CA 1
ATOM 861 C C . PHE A 1 105 ? -11.760 0.147 0.448 1.00 98.38 105 PHE A C 1
ATOM 863 O O . PHE A 1 105 ? -12.965 -0.032 0.664 1.00 98.38 105 PHE A O 1
ATOM 870 N N . GLY A 1 106 ? -10.998 0.940 1.202 1.00 98.12 106 GLY A N 1
ATOM 871 C CA . GLY A 1 106 ? -11.510 1.968 2.096 1.00 98.12 106 GLY A CA 1
ATOM 872 C C . GLY A 1 106 ? -10.790 3.283 1.826 1.00 98.12 106 GLY A C 1
ATOM 873 O O . GLY A 1 106 ? -9.582 3.274 1.610 1.00 98.12 106 GLY A O 1
ATOM 874 N N . GLU A 1 107 ? -11.527 4.388 1.871 1.00 98.12 107 GLU A N 1
ATOM 875 C CA . GLU A 1 107 ? -11.017 5.736 1.621 1.00 98.12 107 GLU A CA 1
ATOM 876 C C . GLU A 1 107 ? -11.580 6.708 2.665 1.00 98.12 107 GLU A C 1
ATOM 878 O O . GLU A 1 107 ? -12.711 6.551 3.144 1.00 98.12 107 GLU A O 1
ATOM 883 N N . THR A 1 108 ? -10.799 7.725 3.017 1.00 97.62 108 THR A N 1
ATOM 884 C CA . THR A 1 108 ? -11.262 8.859 3.813 1.00 97.62 108 THR A CA 1
ATOM 885 C C . THR A 1 108 ? -10.698 10.165 3.273 1.00 97.62 108 THR A C 1
ATOM 887 O O . THR A 1 108 ? -9.509 10.271 2.982 1.00 97.62 108 THR A O 1
ATOM 890 N N . LYS A 1 109 ? -11.558 11.183 3.192 1.00 96.31 109 LYS A N 1
ATOM 891 C CA . LYS A 1 109 ? -11.164 12.575 2.961 1.00 96.31 109 LYS A CA 1
ATOM 892 C C . LYS A 1 109 ? -10.901 13.221 4.317 1.00 96.31 109 LYS A C 1
ATOM 894 O O . LYS A 1 109 ? -11.763 13.174 5.197 1.00 96.31 109 LYS A O 1
ATOM 899 N N . HIS A 1 110 ? -9.724 13.801 4.486 1.00 94.19 110 HIS A N 1
ATOM 900 C CA . HIS A 1 110 ? -9.285 14.347 5.759 1.00 94.19 110 HIS A CA 1
ATOM 901 C C . HIS A 1 110 ? -9.853 15.732 6.031 1.00 94.19 110 HIS A C 1
ATOM 903 O O . HIS A 1 110 ? -9.980 16.570 5.140 1.00 94.19 110 HIS A O 1
ATOM 909 N N . THR A 1 111 ? -10.154 15.976 7.304 1.00 90.50 111 THR A N 1
ATOM 910 C CA . THR A 1 111 ? -10.491 17.315 7.820 1.00 90.50 111 THR A CA 1
ATOM 911 C C . THR A 1 111 ? -9.421 17.855 8.765 1.00 90.50 111 THR A C 1
ATOM 913 O O . THR A 1 111 ? -9.480 19.001 9.208 1.00 90.50 111 THR A O 1
ATOM 916 N N . CYS A 1 112 ? -8.431 17.021 9.075 1.00 86.81 112 CYS A N 1
ATOM 917 C CA . CYS A 1 112 ? -7.395 17.270 10.061 1.00 86.81 112 CYS A CA 1
ATOM 918 C C . CYS A 1 112 ? -6.215 18.087 9.539 1.00 86.81 112 CYS A C 1
ATOM 920 O O . CYS A 1 112 ? -5.304 18.370 10.312 1.00 86.81 112 CYS A O 1
ATOM 922 N N . PHE A 1 113 ? -6.197 18.469 8.263 1.00 83.69 113 PHE A N 1
ATOM 923 C CA . PHE A 1 113 ? -5.225 19.431 7.769 1.00 83.69 113 PHE A CA 1
ATOM 924 C C . PHE A 1 113 ? -5.834 20.463 6.834 1.00 83.69 113 PHE A C 1
ATOM 926 O O . PHE A 1 113 ? -6.776 20.193 6.099 1.00 83.69 113 PHE A O 1
ATOM 933 N N . VAL A 1 114 ? -5.266 21.664 6.904 1.00 75.94 114 VAL A N 1
ATOM 934 C CA . VAL A 1 114 ? -5.487 22.750 5.951 1.00 75.94 114 VAL A CA 1
ATOM 935 C C . VAL A 1 114 ? -4.115 23.126 5.421 1.00 75.94 114 VAL A C 1
ATOM 937 O O . VAL A 1 114 ? -3.265 23.603 6.184 1.00 75.94 114 VAL A O 1
ATOM 940 N N . ILE A 1 115 ? -3.886 22.863 4.135 1.00 76.12 115 ILE A N 1
ATOM 941 C CA . ILE A 1 115 ? -2.595 23.117 3.500 1.00 76.12 115 ILE A CA 1
ATOM 942 C C . ILE A 1 115 ? -2.655 24.453 2.770 1.00 76.12 115 ILE A C 1
ATOM 944 O O . ILE A 1 115 ? -3.413 24.656 1.825 1.00 76.12 115 ILE A O 1
ATOM 948 N N . ASP A 1 116 ? -1.827 25.377 3.237 1.00 79.88 116 ASP A N 1
ATOM 949 C CA . ASP A 1 116 ? -1.580 26.652 2.582 1.00 79.88 116 ASP A CA 1
ATOM 9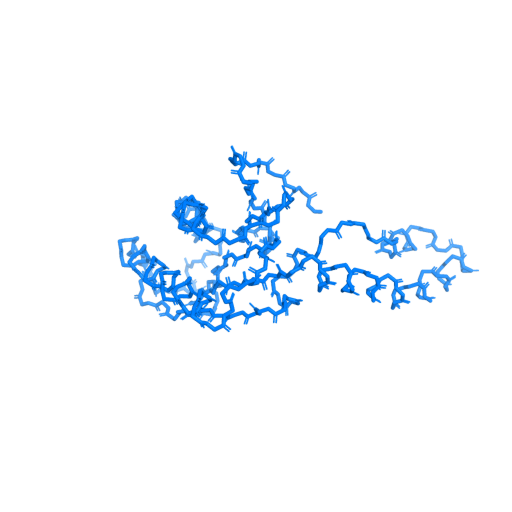50 C C . ASP A 1 116 ? -0.377 26.496 1.650 1.00 79.88 116 ASP A C 1
ATOM 952 O O . ASP A 1 116 ? 0.765 26.726 2.052 1.00 79.88 116 ASP A O 1
ATOM 956 N N . TRP A 1 117 ? -0.644 26.056 0.419 1.00 78.38 117 TRP A N 1
ATOM 957 C CA . TRP A 1 117 ? 0.381 25.773 -0.590 1.00 78.38 117 TRP A CA 1
ATOM 958 C C . TRP A 1 117 ? 1.212 27.000 -0.993 1.00 78.38 117 TRP A C 1
ATOM 960 O O . TRP A 1 117 ? 2.315 26.835 -1.505 1.00 78.38 117 TRP A O 1
ATOM 970 N N . ASP A 1 118 ? 0.734 28.220 -0.726 1.00 82.00 118 ASP A N 1
ATOM 971 C CA . ASP A 1 118 ? 1.510 29.440 -0.971 1.00 82.00 118 ASP A CA 1
ATOM 972 C C . ASP A 1 118 ? 2.667 29.596 0.035 1.00 82.00 118 ASP A C 1
ATOM 974 O O . ASP A 1 118 ? 3.621 30.330 -0.224 1.00 82.00 118 ASP A O 1
ATOM 978 N N . ASN A 1 119 ? 2.587 28.920 1.190 1.00 76.62 119 ASN A N 1
ATOM 979 C CA . ASN A 1 119 ? 3.502 29.108 2.320 1.00 76.62 119 ASN A CA 1
ATOM 980 C C . ASN A 1 119 ? 4.062 27.805 2.920 1.00 76.62 119 ASN A C 1
ATOM 982 O O . ASN A 1 119 ? 4.827 27.880 3.881 1.00 76.62 119 ASN A O 1
ATOM 986 N N . ALA A 1 120 ? 3.678 26.637 2.407 1.00 76.50 120 ALA A N 1
ATOM 987 C CA . ALA A 1 120 ? 4.147 25.332 2.868 1.00 76.50 120 ALA A CA 1
ATOM 988 C C . ALA A 1 120 ? 4.819 24.567 1.727 1.00 76.50 120 ALA A C 1
ATOM 990 O O . ALA A 1 120 ? 4.377 24.637 0.579 1.00 76.50 120 ALA A O 1
ATOM 991 N N . THR A 1 121 ? 5.868 23.809 2.046 1.00 77.50 121 THR A N 1
ATOM 992 C CA . THR A 1 121 ? 6.419 22.816 1.123 1.00 77.50 121 THR A CA 1
ATOM 993 C C . THR A 1 121 ? 5.901 21.425 1.467 1.00 77.50 121 THR A C 1
ATOM 995 O O . THR A 1 121 ? 5.501 21.145 2.596 1.00 77.50 121 THR A O 1
ATOM 998 N N . GLU A 1 122 ? 5.927 20.524 0.488 1.00 75.62 122 GLU A N 1
ATOM 999 C CA . GLU A 1 122 ? 5.603 19.115 0.724 1.00 75.62 122 GLU A CA 1
ATOM 1000 C C . GLU A 1 122 ? 6.570 18.463 1.728 1.00 75.62 122 GLU A C 1
ATOM 1002 O O . GLU A 1 122 ? 6.178 17.611 2.520 1.00 75.62 122 GLU A O 1
ATOM 1007 N N . GLU A 1 123 ? 7.82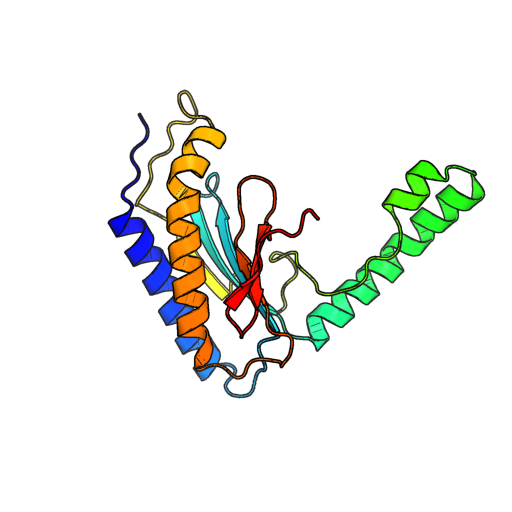8 18.908 1.754 1.00 80.75 123 GLU A N 1
ATOM 1008 C CA . GLU A 1 123 ? 8.832 18.437 2.709 1.00 80.75 123 GLU A CA 1
ATOM 1009 C C . GLU A 1 123 ? 8.448 18.768 4.159 1.00 80.75 123 GLU A C 1
ATOM 1011 O O . GLU A 1 123 ? 8.494 17.881 5.010 1.00 80.75 123 GLU A O 1
ATOM 1016 N N . ASP A 1 124 ? 7.964 19.988 4.414 1.00 80.38 124 ASP A N 1
ATOM 1017 C CA . ASP A 1 124 ? 7.492 20.400 5.744 1.00 80.38 124 ASP A CA 1
ATOM 1018 C C . ASP A 1 124 ? 6.307 19.545 6.231 1.00 80.38 124 ASP A C 1
ATOM 1020 O O . ASP A 1 124 ? 6.135 19.317 7.431 1.00 80.38 124 ASP A O 1
ATOM 1024 N N . LEU A 1 125 ? 5.472 19.067 5.303 1.00 82.38 125 LEU A N 1
ATOM 1025 C CA . LEU A 1 125 ? 4.318 18.222 5.609 1.00 82.38 125 LEU A CA 1
ATOM 1026 C C . LEU A 1 125 ? 4.742 16.795 5.961 1.00 82.38 125 LEU A C 1
ATOM 1028 O O . LEU A 1 125 ? 4.229 16.223 6.926 1.00 82.38 125 LEU A O 1
ATOM 1032 N N . TRP A 1 126 ? 5.694 16.229 5.216 1.00 89.44 126 TRP A N 1
ATOM 1033 C CA . TRP A 1 126 ? 6.191 14.873 5.451 1.00 89.44 126 TRP A CA 1
ATOM 1034 C C . TRP A 1 126 ? 6.922 14.725 6.787 1.00 89.44 126 TRP A C 1
ATOM 1036 O O . TRP A 1 126 ? 6.779 13.683 7.432 1.00 89.44 126 TRP A O 1
ATOM 1046 N N . ASP A 1 127 ? 7.614 15.767 7.255 1.00 88.00 127 ASP A N 1
ATOM 1047 C CA . ASP A 1 127 ? 8.263 15.773 8.574 1.00 88.00 127 ASP A CA 1
ATOM 1048 C C . ASP A 1 127 ? 7.263 15.585 9.730 1.00 88.00 127 ASP A C 1
ATOM 1050 O O . ASP A 1 127 ? 7.606 15.028 10.777 1.00 88.00 127 ASP A O 1
ATOM 1054 N N . ILE A 1 128 ? 6.009 16.007 9.537 1.00 87.62 128 ILE A N 1
ATOM 1055 C CA . ILE A 1 128 ? 4.938 15.866 10.530 1.00 87.62 128 ILE A CA 1
ATOM 1056 C C . ILE A 1 128 ? 4.101 14.607 10.280 1.00 87.62 128 ILE A C 1
ATOM 1058 O O . ILE A 1 128 ? 3.800 13.869 11.221 1.00 87.62 128 ILE A O 1
ATOM 1062 N N . LEU A 1 129 ? 3.728 14.342 9.026 1.00 90.94 129 LEU A N 1
ATOM 1063 C CA . LEU A 1 129 ? 2.868 13.218 8.657 1.00 90.94 129 LEU A CA 1
ATOM 1064 C C . LEU A 1 129 ? 3.584 11.873 8.807 1.00 90.94 129 LEU A C 1
ATOM 1066 O O . LEU A 1 129 ? 2.998 10.925 9.328 1.00 90.94 129 LEU A O 1
ATOM 1070 N N . GLY A 1 130 ? 4.850 11.786 8.390 1.00 92.44 130 GLY A N 1
ATOM 1071 C CA . GLY A 1 130 ? 5.619 10.541 8.338 1.00 92.44 130 GLY A CA 1
ATOM 1072 C C . GLY A 1 130 ? 5.620 9.763 9.661 1.00 92.44 130 GLY A C 1
ATOM 1073 O O . GLY A 1 130 ? 5.230 8.592 9.674 1.00 92.44 130 GLY A O 1
ATOM 1074 N N . PRO A 1 131 ? 5.972 10.383 10.807 1.00 93.56 131 PRO A N 1
ATOM 1075 C CA . PRO A 1 131 ? 5.926 9.718 12.109 1.00 93.56 131 PRO A CA 1
ATOM 1076 C C . PRO A 1 131 ? 4.544 9.182 12.499 1.00 93.56 131 PRO A C 1
ATOM 1078 O O . PRO A 1 131 ? 4.452 8.161 13.181 1.00 93.56 131 PRO A O 1
ATOM 1081 N N . VAL A 1 132 ? 3.468 9.854 12.087 1.00 95.06 132 VAL A N 1
ATOM 1082 C CA . VAL A 1 132 ? 2.092 9.450 12.404 1.00 95.06 132 VAL A CA 1
ATOM 1083 C C . VAL A 1 132 ? 1.625 8.348 11.459 1.00 95.06 132 VAL A C 1
ATOM 1085 O O . VAL A 1 132 ? 1.028 7.372 11.905 1.00 95.06 132 VAL A O 1
ATOM 1088 N N . LEU A 1 133 ? 1.957 8.435 10.173 1.00 95.56 133 LEU A N 1
ATOM 1089 C CA . LEU A 1 133 ? 1.668 7.387 9.199 1.00 95.56 133 LEU A CA 1
ATOM 1090 C C . LEU A 1 133 ? 2.401 6.079 9.541 1.00 95.56 133 LEU A C 1
ATOM 1092 O O . LEU A 1 133 ? 1.828 5.003 9.396 1.00 95.56 133 LEU A O 1
ATOM 1096 N N . LEU A 1 134 ? 3.609 6.152 10.110 1.00 95.44 134 LEU A N 1
ATOM 1097 C CA . LEU A 1 134 ? 4.294 4.990 10.687 1.00 95.44 134 LEU A CA 1
ATOM 1098 C C . LEU A 1 134 ? 3.495 4.332 11.823 1.00 95.44 134 LEU A C 1
ATOM 1100 O O . LEU A 1 134 ? 3.400 3.105 11.860 1.00 95.44 134 LEU A O 1
ATOM 1104 N N . GLN A 1 135 ? 2.898 5.125 12.720 1.00 96.06 135 GLN A N 1
ATOM 1105 C CA . GLN A 1 135 ? 2.027 4.606 13.786 1.00 96.06 135 GLN A CA 1
ATOM 1106 C C . GLN A 1 135 ? 0.778 3.937 13.200 1.00 96.06 135 GLN A C 1
ATOM 1108 O O . GLN A 1 135 ? 0.349 2.889 13.683 1.00 96.06 135 GLN A O 1
ATOM 1113 N N . ILE A 1 136 ? 0.216 4.506 12.129 1.00 97.75 136 ILE A N 1
ATOM 1114 C CA . ILE A 1 136 ? -0.892 3.887 11.396 1.00 97.75 136 ILE A CA 1
ATOM 1115 C C . ILE A 1 136 ? -0.457 2.573 10.740 1.00 97.75 136 ILE A C 1
ATOM 1117 O O . ILE A 1 136 ? -1.187 1.591 10.837 1.00 97.75 136 ILE A O 1
ATOM 1121 N N . GLY A 1 137 ? 0.735 2.505 10.145 1.00 96.69 137 GLY A N 1
ATOM 1122 C CA . GLY A 1 137 ? 1.287 1.261 9.604 1.00 96.69 137 GLY A CA 1
ATOM 1123 C C . GLY A 1 137 ? 1.379 0.157 10.664 1.00 96.69 137 GLY A C 1
ATOM 1124 O O . GLY A 1 137 ? 0.913 -0.960 10.447 1.00 96.69 137 GLY A O 1
ATOM 1125 N N . GLU A 1 138 ? 1.883 0.472 11.858 1.00 96.19 138 GLU A N 1
ATOM 1126 C CA . GLU A 1 138 ? 1.924 -0.478 12.981 1.00 96.19 138 GLU A CA 1
ATOM 1127 C C . GLU A 1 138 ? 0.523 -0.912 13.429 1.00 96.19 138 GLU A C 1
ATOM 1129 O O . GLU A 1 138 ? 0.264 -2.101 13.634 1.00 96.19 138 GLU A O 1
ATOM 1134 N N . TYR A 1 139 ? -0.413 0.034 13.521 1.00 97.62 139 TYR A N 1
ATOM 1135 C CA . TYR A 1 139 ? -1.809 -0.261 13.824 1.00 97.62 139 TYR A CA 1
ATOM 1136 C C . TYR A 1 139 ? -2.424 -1.222 12.796 1.00 97.62 139 TYR A C 1
ATOM 1138 O O . TYR A 1 139 ? -3.011 -2.239 13.169 1.00 97.62 139 TYR A O 1
ATOM 1146 N N . VAL A 1 140 ? -2.239 -0.957 11.502 1.00 97.88 140 VAL A N 1
ATOM 1147 C CA . VAL A 1 140 ? -2.754 -1.786 10.403 1.00 97.88 140 VAL A CA 1
ATOM 1148 C C . VAL A 1 140 ? -2.114 -3.168 10.422 1.00 97.88 140 VAL A C 1
ATOM 1150 O O . VAL A 1 140 ? -2.815 -4.168 10.251 1.00 97.88 140 VAL A O 1
ATOM 1153 N N . LEU A 1 141 ? -0.810 -3.262 10.698 1.00 96.69 141 LEU A N 1
ATOM 1154 C CA . LEU A 1 141 ? -0.128 -4.541 10.875 1.00 96.69 141 LEU A CA 1
ATOM 1155 C C . LEU A 1 141 ? -0.733 -5.348 12.028 1.00 96.69 141 LEU A C 1
ATOM 1157 O O . LEU A 1 141 ? -0.818 -6.568 11.938 1.00 96.69 141 LEU A O 1
ATOM 1161 N N . HIS A 1 142 ? -1.182 -4.723 13.112 1.00 96.06 142 HIS A N 1
ATOM 1162 C CA . HIS A 1 142 ? -1.874 -5.455 14.172 1.00 96.06 142 HIS A CA 1
ATOM 1163 C C . HIS A 1 142 ? -3.298 -5.838 13.772 1.00 96.06 142 HIS A C 1
ATOM 1165 O O . HIS A 1 142 ? -3.696 -6.993 13.939 1.00 96.06 142 HIS A O 1
ATOM 1171 N N . LYS A 1 143 ? -4.062 -4.905 13.199 1.00 96.25 143 LYS A N 1
ATOM 1172 C CA . LYS A 1 143 ? -5.460 -5.140 12.821 1.00 96.25 143 LYS A CA 1
ATOM 1173 C C . LYS A 1 143 ? -5.608 -6.216 11.755 1.00 96.25 143 LYS A C 1
ATOM 1175 O O . LYS A 1 143 ? -6.505 -7.043 11.853 1.00 96.25 143 LYS A O 1
ATOM 1180 N N . THR A 1 144 ? -4.709 -6.267 10.778 1.00 96.00 144 THR A N 1
ATOM 1181 C CA . THR A 1 144 ? -4.765 -7.262 9.697 1.00 96.00 144 THR A CA 1
ATOM 1182 C C . THR A 1 144 ? -4.358 -8.673 10.152 1.00 96.00 144 THR A C 1
ATOM 1184 O O . THR A 1 144 ? -4.391 -9.594 9.343 1.00 96.00 144 THR A O 1
ATOM 1187 N N . ALA A 1 145 ? -3.979 -8.889 11.422 1.00 95.19 145 ALA A N 1
ATOM 1188 C CA . ALA A 1 145 ? -3.578 -10.207 11.934 1.00 95.19 145 ALA A CA 1
ATOM 1189 C C . ALA A 1 145 ? -4.757 -11.179 12.086 1.00 95.19 145 ALA A C 1
ATOM 1191 O O . ALA A 1 145 ? -4.552 -12.386 12.173 1.00 95.19 145 ALA A O 1
ATOM 1192 N N . ILE A 1 146 ? -5.984 -10.654 12.103 1.00 95.50 146 ILE A N 1
ATOM 1193 C CA . ILE A 1 146 ? -7.216 -11.453 12.099 1.00 95.50 146 ILE A CA 1
ATOM 1194 C C . ILE A 1 146 ? -7.596 -11.947 10.696 1.00 95.50 146 ILE A C 1
ATOM 1196 O O . ILE A 1 146 ? -8.515 -12.752 10.563 1.00 95.50 146 ILE A O 1
ATOM 1200 N N . LEU A 1 147 ? -6.936 -11.431 9.654 1.00 96.50 147 LEU A N 1
ATOM 1201 C CA . LEU A 1 147 ? -7.166 -11.822 8.269 1.00 96.50 147 LEU A CA 1
ATOM 1202 C C . LEU A 1 147 ? -6.339 -13.060 7.927 1.00 96.50 147 LEU A C 1
ATOM 1204 O O . LEU A 1 147 ? -5.288 -13.320 8.519 1.00 96.50 147 LEU A O 1
ATOM 1208 N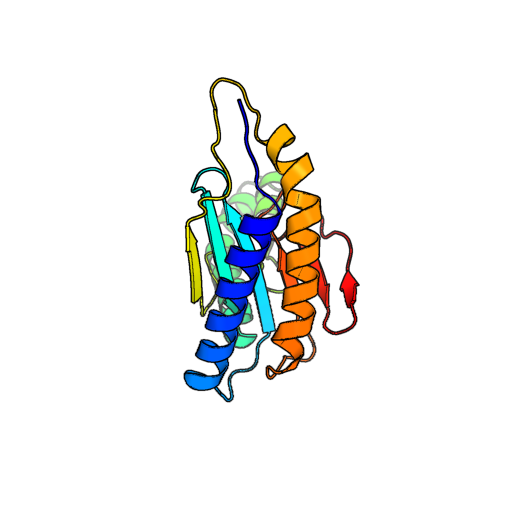 N . LYS A 1 148 ? -6.779 -13.799 6.910 1.00 96.94 148 LYS A N 1
ATOM 1209 C CA . LYS A 1 148 ? -5.983 -14.876 6.330 1.00 96.94 148 LYS A CA 1
ATOM 1210 C C . LYS A 1 148 ? -4.838 -14.263 5.524 1.00 96.94 148 LYS A C 1
ATOM 1212 O O . LYS A 1 148 ? -5.049 -13.759 4.428 1.00 96.94 148 LYS A O 1
ATOM 1217 N N . ARG A 1 149 ? -3.630 -14.268 6.081 1.00 96.75 149 ARG A N 1
ATOM 1218 C CA . ARG A 1 149 ? -2.432 -13.730 5.424 1.00 96.75 149 ARG A CA 1
ATOM 1219 C C . ARG A 1 149 ? -1.678 -14.812 4.669 1.00 96.75 149 ARG A C 1
ATOM 1221 O O . ARG A 1 149 ? -1.447 -15.890 5.213 1.00 96.75 149 ARG A O 1
ATOM 1228 N N . HIS A 1 150 ? -1.212 -14.471 3.474 1.00 97.69 150 HIS A N 1
ATOM 1229 C CA . HIS A 1 150 ? -0.228 -15.271 2.757 1.00 97.69 150 HIS A CA 1
ATOM 1230 C C . HIS A 1 150 ? 1.082 -15.363 3.575 1.00 97.69 150 HIS A C 1
ATOM 1232 O O . HIS A 1 150 ? 1.430 -14.401 4.269 1.00 97.69 150 HIS A O 1
ATOM 1238 N N . PRO A 1 151 ? 1.865 -16.458 3.485 1.00 95.31 151 PRO A N 1
ATOM 1239 C CA . PRO A 1 151 ? 3.156 -16.578 4.179 1.00 95.31 151 PRO A CA 1
ATOM 1240 C C . PRO A 1 151 ? 4.156 -15.452 3.876 1.00 95.31 151 PRO A C 1
ATOM 1242 O O . PRO A 1 151 ? 4.978 -15.101 4.716 1.00 95.31 151 PRO A O 1
ATOM 1245 N N . GLU A 1 152 ? 4.058 -14.871 2.683 1.00 95.38 152 GLU A N 1
ATOM 1246 C CA . GLU A 1 152 ? 4.885 -13.754 2.206 1.00 95.38 152 GLU A CA 1
ATOM 1247 C C . GLU A 1 152 ? 4.165 -12.394 2.316 1.00 95.38 152 GLU A C 1
ATOM 1249 O O . GLU A 1 152 ? 4.423 -11.481 1.530 1.00 95.38 152 GLU A O 1
ATOM 1254 N N . PHE A 1 153 ? 3.223 -12.266 3.254 1.00 96.94 153 PHE A N 1
ATOM 1255 C CA . PHE A 1 153 ? 2.485 -11.029 3.502 1.00 96.94 153 PHE A CA 1
ATOM 1256 C C . PHE A 1 153 ? 3.410 -9.823 3.704 1.00 96.94 153 PHE A C 1
ATOM 1258 O O . PHE A 1 153 ? 4.367 -9.892 4.484 1.00 96.94 153 PHE A O 1
ATOM 1265 N N . GLU A 1 154 ? 3.059 -8.702 3.074 1.00 96.94 154 GLU A N 1
ATOM 1266 C CA . GLU A 1 154 ? 3.726 -7.414 3.272 1.00 96.94 154 GLU A CA 1
ATOM 1267 C C . GLU A 1 154 ? 2.700 -6.283 3.345 1.00 96.94 154 GLU A C 1
ATOM 1269 O O . GLU A 1 154 ? 1.768 -6.198 2.546 1.00 96.94 154 GLU A O 1
ATOM 1274 N N . LEU A 1 155 ? 2.874 -5.416 4.334 1.00 97.44 155 LEU A N 1
ATOM 1275 C CA . LEU A 1 155 ? 2.192 -4.133 4.427 1.00 97.44 155 LEU A CA 1
ATOM 1276 C C . LEU A 1 155 ? 3.177 -3.054 3.995 1.00 97.44 155 LEU A C 1
ATOM 1278 O O . LEU A 1 155 ? 4.291 -3.049 4.510 1.00 97.44 155 LEU A O 1
ATOM 1282 N N . GLY A 1 156 ? 2.757 -2.123 3.146 1.00 96.62 156 GLY A N 1
ATOM 1283 C CA . GLY A 1 156 ? 3.516 -0.916 2.839 1.00 96.62 156 GLY A CA 1
ATOM 1284 C C . GLY A 1 156 ? 2.736 0.351 3.144 1.00 96.62 156 GLY A C 1
ATOM 1285 O O . GLY A 1 156 ? 1.502 0.355 3.142 1.00 96.62 156 GLY A O 1
ATOM 1286 N N . ILE A 1 157 ? 3.477 1.419 3.410 1.00 96.56 157 ILE A N 1
ATOM 1287 C CA . ILE A 1 157 ? 2.957 2.781 3.434 1.00 96.56 157 ILE A CA 1
ATOM 1288 C C . ILE A 1 157 ? 3.703 3.660 2.443 1.00 96.56 157 ILE A C 1
ATOM 1290 O O . ILE A 1 157 ? 4.881 3.406 2.168 1.00 96.56 157 ILE A O 1
ATOM 1294 N N . ASN A 1 158 ? 3.050 4.720 1.969 1.00 95.56 158 ASN A N 1
ATOM 1295 C CA . ASN A 1 158 ? 3.759 5.755 1.234 1.00 95.56 158 ASN A CA 1
ATOM 1296 C C . ASN A 1 158 ? 4.628 6.620 2.157 1.00 95.56 158 ASN A C 1
ATOM 1298 O O . ASN A 1 158 ? 4.487 6.628 3.383 1.00 95.56 158 ASN A O 1
ATOM 1302 N N . GLY A 1 159 ? 5.556 7.332 1.537 1.00 92.38 159 GLY A N 1
ATOM 1303 C CA . GLY A 1 159 ? 6.410 8.316 2.174 1.00 92.38 159 GLY A CA 1
ATOM 1304 C C . GLY A 1 159 ? 6.721 9.448 1.208 1.00 92.38 159 GLY A C 1
ATOM 1305 O O . GLY A 1 159 ? 6.042 9.640 0.200 1.00 92.38 159 GLY A O 1
ATOM 1306 N N . LYS A 1 160 ? 7.774 10.198 1.520 1.00 90.25 160 LYS A N 1
ATOM 1307 C CA . LYS A 1 160 ? 8.185 11.366 0.736 1.00 90.25 160 LYS A CA 1
ATOM 1308 C C . LYS A 1 160 ? 8.653 10.995 -0.675 1.00 90.25 160 LYS A C 1
ATOM 1310 O O . LYS A 1 160 ? 8.600 11.831 -1.572 1.00 90.25 160 LYS A O 1
ATOM 1315 N N . LEU A 1 161 ? 9.203 9.796 -0.853 1.00 89.75 161 LEU A N 1
ATOM 1316 C CA . LEU A 1 161 ? 9.886 9.394 -2.081 1.00 89.75 161 LEU A CA 1
ATOM 1317 C C . LEU A 1 161 ? 9.049 8.452 -2.943 1.00 89.75 161 LEU A C 1
ATOM 1319 O O . LEU A 1 161 ? 9.206 8.473 -4.162 1.00 89.75 161 LEU A O 1
ATOM 1323 N N . ASP A 1 162 ? 8.199 7.629 -2.328 1.00 90.31 162 ASP A N 1
ATOM 1324 C CA . ASP A 1 162 ? 7.478 6.564 -3.025 1.00 90.31 162 ASP A CA 1
ATOM 1325 C C . ASP A 1 162 ? 6.113 6.257 -2.380 1.00 90.31 162 ASP A C 1
ATOM 1327 O O . ASP A 1 162 ? 5.891 6.478 -1.186 1.00 90.31 162 ASP A O 1
ATOM 1331 N N . TRP A 1 163 ? 5.202 5.695 -3.174 1.00 90.50 163 TRP A N 1
ATOM 1332 C CA . TRP A 1 163 ? 3.905 5.167 -2.750 1.00 90.50 163 TRP A CA 1
ATOM 1333 C C . TRP A 1 163 ? 4.013 3.892 -1.897 1.00 90.50 163 TRP A C 1
ATOM 1335 O O . TRP A 1 163 ? 3.045 3.528 -1.224 1.00 90.50 163 TRP A O 1
ATOM 1345 N N . TYR A 1 164 ? 5.176 3.233 -1.889 1.00 89.50 164 TYR A N 1
ATOM 1346 C CA . TYR A 1 164 ? 5.434 2.001 -1.134 1.00 89.50 164 TYR A CA 1
ATOM 1347 C C . TYR A 1 164 ? 6.814 2.011 -0.439 1.00 89.50 164 TYR A C 1
ATOM 1349 O O . TYR A 1 164 ? 7.627 1.099 -0.571 1.00 89.50 164 TYR A O 1
ATOM 1357 N N . GLU A 1 165 ? 7.096 3.077 0.313 1.00 91.69 165 GLU A N 1
ATOM 1358 C CA . GLU A 1 165 ? 8.425 3.385 0.862 1.00 91.69 165 GLU A CA 1
ATOM 1359 C C . GLU A 1 165 ? 8.805 2.546 2.100 1.00 91.69 165 GLU A C 1
ATOM 1361 O O . GLU A 1 165 ? 9.901 1.981 2.183 1.00 91.69 165 GLU A O 1
ATOM 1366 N N . THR A 1 166 ? 7.914 2.459 3.096 1.00 93.50 166 THR A N 1
ATOM 1367 C CA . THR A 1 166 ? 8.178 1.704 4.336 1.00 93.50 166 THR A CA 1
ATOM 1368 C C . THR A 1 166 ? 7.303 0.470 4.408 1.00 93.50 166 THR A C 1
ATOM 1370 O O . THR A 1 166 ? 6.091 0.568 4.236 1.00 93.50 166 THR A O 1
ATOM 1373 N N . THR A 1 167 ? 7.903 -0.678 4.737 1.00 94.75 167 THR A N 1
ATOM 1374 C CA . THR A 1 167 ? 7.204 -1.964 4.729 1.00 94.75 167 THR A CA 1
ATOM 1375 C C . THR A 1 167 ? 7.319 -2.748 6.039 1.00 94.75 167 THR A C 1
ATOM 1377 O O . THR A 1 167 ? 8.207 -2.551 6.873 1.00 94.75 167 THR A O 1
ATOM 1380 N N . TRP A 1 168 ? 6.386 -3.671 6.243 1.00 94.50 168 TRP A N 1
ATOM 1381 C CA . TRP A 1 168 ? 6.393 -4.642 7.328 1.00 94.50 168 TRP A CA 1
ATOM 1382 C C . TRP A 1 168 ? 6.083 -6.020 6.768 1.00 94.50 168 TRP A C 1
ATOM 1384 O O . TRP A 1 168 ? 5.122 -6.199 6.024 1.00 94.50 168 TRP A O 1
ATOM 1394 N N . SER A 1 169 ? 6.852 -7.010 7.209 1.00 92.31 169 SER A N 1
ATOM 1395 C CA . SER A 1 169 ? 6.474 -8.415 7.082 1.00 92.31 169 SER A CA 1
ATOM 1396 C C . SER A 1 169 ? 5.485 -8.804 8.185 1.00 92.31 169 SER A C 1
ATOM 1398 O O . SER A 1 169 ? 5.358 -8.117 9.203 1.00 92.31 169 SER A O 1
ATOM 1400 N N . ALA A 1 170 ? 4.870 -9.982 8.066 1.00 83.25 170 ALA A N 1
ATOM 1401 C CA . ALA A 1 170 ? 4.057 -10.553 9.143 1.00 83.25 170 ALA A CA 1
ATOM 1402 C C . ALA A 1 170 ? 4.811 -10.700 10.487 1.00 83.25 170 ALA A C 1
ATOM 1404 O O . ALA A 1 170 ? 4.173 -10.754 11.538 1.00 83.25 170 ALA A O 1
ATOM 1405 N N . THR A 1 171 ? 6.149 -10.754 10.465 1.00 77.56 171 THR A N 1
ATOM 1406 C CA . THR A 1 171 ? 7.004 -10.898 11.659 1.00 77.56 171 THR A CA 1
ATOM 1407 C C . THR A 1 171 ? 7.501 -9.578 12.253 1.00 77.56 171 THR A C 1
ATOM 1409 O O . THR A 1 171 ? 8.151 -9.593 13.297 1.00 77.56 171 THR A O 1
ATOM 1412 N N . GLY A 1 172 ? 7.190 -8.439 11.628 1.00 71.25 172 GLY A N 1
ATOM 1413 C CA . GLY A 1 172 ? 7.602 -7.115 12.092 1.00 71.25 172 GLY A CA 1
ATOM 1414 C C . GLY A 1 172 ? 8.143 -6.220 10.977 1.00 71.25 172 GLY A C 1
ATOM 1415 O O . GLY A 1 172 ? 8.172 -6.599 9.803 1.00 71.25 172 GLY A O 1
ATOM 1416 N N . LYS A 1 173 ? 8.556 -5.010 11.369 1.00 67.56 173 LYS A N 1
ATOM 1417 C CA . LYS A 1 173 ? 8.998 -3.938 10.465 1.00 67.56 173 LYS A CA 1
ATOM 1418 C C . LYS A 1 173 ? 10.253 -4.317 9.683 1.00 67.56 173 LYS A C 1
ATOM 1420 O O . LYS A 1 173 ? 11.237 -4.764 10.271 1.00 67.56 173 LYS A O 1
ATOM 1425 N N . SER A 1 174 ? 10.231 -4.050 8.383 1.00 61.81 174 SER A N 1
ATOM 1426 C CA . SER A 1 174 ? 11.370 -4.176 7.478 1.00 61.81 174 SER A CA 1
ATOM 1427 C C . SER A 1 174 ? 11.721 -2.772 6.985 1.00 61.81 174 SER A C 1
ATOM 1429 O O . SER A 1 174 ? 10.924 -2.115 6.328 1.00 61.81 174 SER A O 1
ATOM 1431 N N . VAL A 1 175 ? 12.889 -2.245 7.359 1.00 55.28 175 VAL A N 1
ATOM 1432 C CA . VAL A 1 175 ? 13.257 -0.869 6.985 1.00 55.28 175 VAL A CA 1
ATOM 1433 C C . VAL A 1 175 ? 13.925 -0.849 5.605 1.00 55.28 175 VAL A C 1
ATOM 1435 O O . VAL A 1 175 ? 14.933 -1.526 5.409 1.00 55.28 175 VAL A O 1
ATOM 1438 N N . ASN A 1 176 ? 13.371 -0.003 4.729 1.00 50.41 176 ASN A N 1
ATOM 1439 C CA . ASN A 1 176 ? 13.842 0.482 3.424 1.00 50.41 176 ASN A CA 1
ATOM 1440 C C . ASN A 1 176 ? 13.958 -0.538 2.277 1.00 50.41 176 ASN A C 1
ATOM 1442 O O . ASN A 1 176 ? 14.959 -1.247 2.159 1.00 50.41 176 ASN A O 1
ATOM 1446 N N . ARG A 1 177 ? 13.011 -0.469 1.329 1.00 51.16 177 ARG A N 1
ATOM 1447 C CA . ARG A 1 177 ? 13.336 -0.654 -0.092 1.00 51.16 177 ARG A CA 1
ATOM 1448 C C . ARG A 1 177 ? 13.626 0.732 -0.666 1.00 51.16 177 ARG A C 1
ATOM 1450 O O . ARG A 1 177 ? 12.770 1.601 -0.650 1.00 51.16 177 ARG A O 1
ATOM 1457 N N . LEU A 1 178 ? 14.856 0.950 -1.118 1.00 39.31 178 LEU A N 1
ATOM 1458 C CA . LEU A 1 178 ? 15.081 1.930 -2.176 1.00 39.31 178 LEU A CA 1
ATOM 1459 C C . LEU A 1 178 ? 14.663 1.195 -3.448 1.00 39.31 178 LEU A C 1
ATOM 1461 O O . LEU A 1 178 ? 15.391 0.293 -3.869 1.00 39.31 178 LEU A O 1
ATOM 1465 N N . CYS A 1 179 ? 13.457 1.473 -3.939 1.00 40.50 179 CYS A N 1
ATOM 1466 C CA . CYS A 1 179 ? 13.034 1.042 -5.267 1.00 40.50 179 CYS A CA 1
ATOM 1467 C C . CYS A 1 179 ? 13.969 1.644 -6.330 1.00 40.50 179 CYS A C 1
ATOM 1469 O O . CYS A 1 179 ? 14.403 2.810 -6.155 1.00 40.50 179 CYS A O 1
#

Organism: NCBI:txid2510796

pLDDT: mean 91.92, std 10.61, range [39.31, 98.75]